Protein AF-A0AAW6KLT9-F1 (afdb_monomer_lite)

Foldseek 3Di:
DVVVVVVVVVVVVVVVVVVVVDDDDDDDDDDPPPPPPVPDDDDDQPDDFPDCPPVPGDDPSSVVVNVVVDDDPDDPPD

Secondary structure (DSSP, 8-state):
-HHHHHHHHHHHHHHHHHHHHS-----------------------SS--S-SSTTT--SHHHHHHHHHH---SS-TT-

Structure (mmCIF, N/CA/C/O backbone):
data_AF-A0AAW6KLT9-F1
#
_entry.id   AF-A0AAW6KLT9-F1
#
loop_
_atom_site.group_PDB
_atom_site.id
_atom_site.type_symbol
_atom_site.label_atom_id
_atom_site.label_alt_id
_atom_site.label_comp_id
_atom_site.label_asym_id
_atom_site.label_entity_id
_atom_site.label_seq_id
_atom_site.pdbx_PDB_ins_code
_atom_site.Cartn_x
_atom_site.Cartn_y
_atom_site.Cartn_z
_atom_site.occupancy
_atom_site.B_iso_or_equiv
_atom_site.auth_seq_id
_atom_site.auth_comp_id
_atom_site.auth_asym_id
_atom_site.auth_atom_id
_atom_site.pdbx_PDB_model_num
ATOM 1 N N . MET A 1 1 ? -24.859 1.434 53.146 1.00 51.81 1 MET A N 1
ATOM 2 C CA . MET A 1 1 ? -25.028 1.463 51.671 1.00 51.81 1 MET A CA 1
ATOM 3 C C . MET A 1 1 ? -24.623 2.788 50.998 1.00 51.81 1 MET A C 1
ATOM 5 O O . MET A 1 1 ?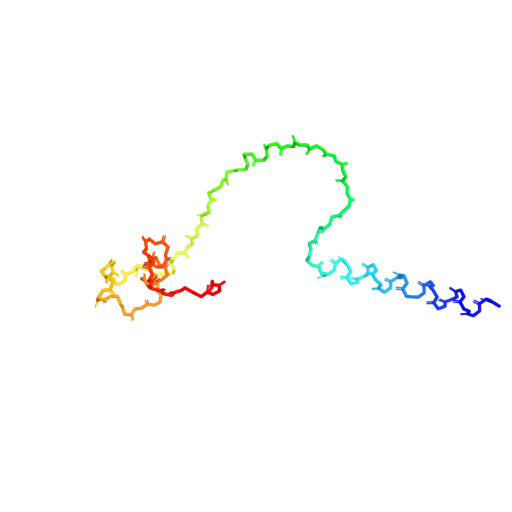 -24.325 2.766 49.814 1.00 51.81 1 MET A O 1
ATOM 9 N N . LYS A 1 2 ? -24.482 3.913 51.727 1.00 59.25 2 LYS A N 1
ATOM 10 C CA . LYS A 1 2 ? -24.079 5.231 51.173 1.00 59.25 2 LYS A CA 1
ATOM 11 C C . LYS A 1 2 ? -22.712 5.238 50.452 1.00 59.25 2 LYS A C 1
ATOM 13 O O . LYS A 1 2 ? -22.580 5.839 49.396 1.00 59.25 2 LYS A O 1
ATOM 18 N N . LYS A 1 3 ? -21.718 4.497 50.971 1.00 61.88 3 LYS A N 1
ATOM 19 C CA . LYS A 1 3 ? -20.392 4.350 50.331 1.00 61.88 3 LYS A CA 1
ATOM 20 C C . LYS A 1 3 ? -20.456 3.568 49.009 1.00 61.88 3 LYS A C 1
ATOM 22 O O . LYS A 1 3 ? -19.772 3.934 48.069 1.00 61.88 3 LYS A O 1
ATOM 27 N N . ARG A 1 4 ? -21.314 2.542 48.912 1.00 66.44 4 ARG A N 1
ATOM 28 C CA . ARG A 1 4 ? -21.500 1.723 47.694 1.00 66.44 4 ARG A CA 1
ATOM 29 C C . ARG A 1 4 ? -22.233 2.498 46.588 1.00 66.44 4 ARG A C 1
ATOM 31 O O . ARG A 1 4 ? -21.871 2.358 45.430 1.00 66.44 4 ARG A O 1
ATOM 38 N N . LEU A 1 5 ? -23.185 3.364 46.954 1.00 65.00 5 LEU A N 1
ATOM 39 C CA . LEU A 1 5 ? -23.852 4.279 46.013 1.00 65.00 5 LEU A CA 1
ATOM 40 C C . LEU A 1 5 ? -22.906 5.360 45.462 1.00 65.00 5 LEU A C 1
ATOM 42 O O . LEU A 1 5 ? -23.002 5.715 44.292 1.00 65.00 5 LEU A O 1
ATOM 46 N N . SER A 1 6 ? -21.967 5.843 46.283 1.00 71.00 6 SER A N 1
ATOM 47 C CA . SER A 1 6 ? -20.947 6.812 45.852 1.00 71.00 6 SER A CA 1
ATOM 48 C C . SER A 1 6 ? -20.026 6.238 44.765 1.00 71.00 6 SER A C 1
ATOM 50 O O . SER A 1 6 ? -19.785 6.886 43.749 1.00 71.00 6 SER A O 1
ATOM 52 N N . PHE A 1 7 ? -19.594 4.978 44.914 1.00 74.06 7 PHE A N 1
ATOM 53 C CA . PHE A 1 7 ? -18.799 4.293 43.886 1.00 74.06 7 PHE A CA 1
ATOM 54 C C . PHE A 1 7 ? -19.571 4.071 42.574 1.00 74.06 7 PHE A C 1
ATOM 56 O O . PHE A 1 7 ? -18.980 4.184 41.504 1.00 74.06 7 PHE A O 1
ATOM 63 N N . ILE A 1 8 ? -20.885 3.817 42.642 1.00 76.69 8 ILE A N 1
ATOM 64 C CA . ILE A 1 8 ? -21.747 3.697 41.453 1.00 76.69 8 ILE A CA 1
ATOM 65 C C . ILE A 1 8 ? -21.837 5.029 40.687 1.00 76.69 8 ILE A C 1
ATOM 67 O O . ILE A 1 8 ? -21.741 5.037 39.463 1.00 76.69 8 ILE A O 1
ATOM 71 N N . SER A 1 9 ? -21.970 6.154 41.399 1.00 76.75 9 SER A N 1
ATOM 72 C CA . SER A 1 9 ? -22.054 7.490 40.789 1.00 76.75 9 SER A CA 1
ATOM 73 C C . SER A 1 9 ? -20.748 7.883 40.086 1.00 76.75 9 SER A C 1
ATOM 75 O O . SER A 1 9 ? -20.762 8.369 38.957 1.00 76.75 9 SER A O 1
ATOM 77 N N . LEU A 1 10 ? -19.602 7.588 40.710 1.00 79.06 10 LEU A N 1
ATOM 78 C CA . LEU A 1 10 ? -18.287 7.886 40.138 1.00 79.06 10 LEU A CA 1
ATOM 79 C C . LEU A 1 10 ? -17.993 7.069 38.868 1.00 79.06 10 LEU A C 1
ATOM 81 O O . LEU A 1 10 ? -17.435 7.604 37.912 1.00 79.06 10 LEU A O 1
ATOM 85 N N . MET A 1 11 ? -18.401 5.796 38.830 1.00 76.69 11 MET A N 1
ATOM 86 C CA . MET A 1 11 ? -18.273 4.954 37.633 1.00 76.69 11 MET A CA 1
ATOM 87 C C . MET A 1 11 ? -19.151 5.442 36.477 1.00 76.69 11 MET A C 1
ATOM 89 O O . MET A 1 11 ? -18.709 5.426 35.331 1.00 76.69 11 MET A O 1
ATOM 93 N N . LEU A 1 12 ? -20.361 5.928 36.766 1.00 78.31 12 LEU A N 1
ATOM 94 C CA . LEU A 1 12 ? -21.280 6.426 35.743 1.00 78.31 12 LEU A CA 1
ATOM 95 C C . LEU A 1 12 ? -20.710 7.659 35.022 1.00 78.31 12 LEU A C 1
ATOM 97 O O . LEU A 1 12 ? -20.712 7.728 33.795 1.00 78.31 12 LEU A O 1
ATOM 101 N N . ILE A 1 13 ? -20.143 8.604 35.773 1.00 78.44 13 ILE A N 1
ATOM 102 C CA . ILE A 1 13 ? -19.564 9.832 35.210 1.00 78.44 13 ILE A CA 1
ATOM 103 C C . ILE A 1 13 ? -18.331 9.512 34.351 1.00 78.44 13 ILE A C 1
ATOM 105 O O . ILE A 1 13 ? -18.162 10.084 33.275 1.00 78.44 13 ILE A O 1
ATOM 109 N N . PHE A 1 14 ? -17.507 8.548 34.775 1.00 75.56 14 PHE A N 1
ATOM 110 C CA . PHE A 1 14 ? -16.339 8.104 34.008 1.00 75.56 14 PHE A CA 1
ATOM 111 C C . PHE A 1 14 ? -16.719 7.484 32.659 1.00 75.56 14 PHE A C 1
ATOM 113 O O . PHE A 1 14 ? -16.041 7.723 31.661 1.00 75.56 14 PHE A O 1
ATOM 120 N N . THR A 1 15 ? -17.825 6.732 32.609 1.00 74.19 15 THR A N 1
ATOM 121 C CA . THR A 1 15 ? -18.318 6.170 31.346 1.00 74.19 15 THR A CA 1
ATOM 122 C C . THR A 1 15 ? -18.819 7.248 30.387 1.00 74.19 15 THR A C 1
ATOM 124 O O . THR A 1 15 ? -18.498 7.175 29.210 1.00 74.19 15 THR A O 1
ATOM 127 N N . LEU A 1 16 ? -19.504 8.300 30.861 1.00 72.81 16 LEU A N 1
ATOM 128 C CA . LEU A 1 16 ? -19.977 9.385 29.986 1.00 72.81 16 LEU A CA 1
ATOM 129 C C . LEU A 1 16 ? -18.831 10.178 29.340 1.00 72.81 16 LEU A C 1
ATOM 131 O O . LEU A 1 16 ? -18.928 10.547 28.171 1.00 72.81 16 LEU A O 1
ATOM 135 N N . VAL A 1 17 ? -17.746 10.429 30.078 1.00 75.00 17 VAL A N 1
ATOM 136 C CA . VAL A 1 17 ? -16.589 11.175 29.553 1.00 75.00 17 VAL A CA 1
ATOM 137 C C . VAL A 1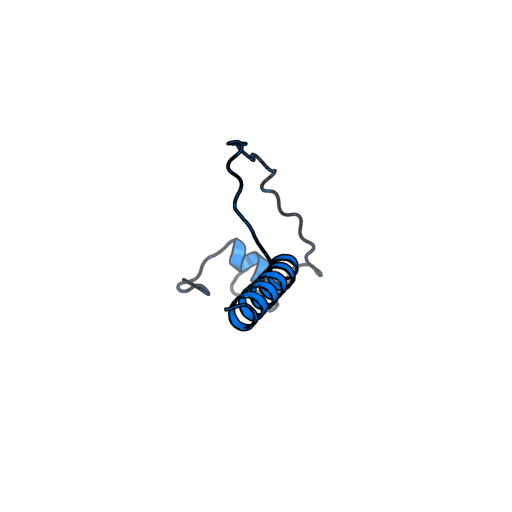 17 ? -15.817 10.351 28.515 1.00 75.00 17 VAL A C 1
ATOM 139 O O . VAL A 1 17 ? -15.381 10.900 27.504 1.00 75.00 17 VAL A O 1
ATOM 142 N N . LEU A 1 18 ? -15.702 9.030 28.705 1.00 70.69 18 LEU A N 1
ATOM 143 C CA . LEU A 1 18 ? -15.108 8.132 27.707 1.00 70.69 18 LEU A CA 1
ATOM 144 C C . LEU A 1 18 ? -15.980 8.003 26.447 1.00 70.69 18 LEU A C 1
ATOM 146 O O . LEU A 1 18 ? -15.446 8.045 25.341 1.00 70.69 18 LEU A O 1
ATOM 150 N N . SER A 1 19 ? -17.307 7.923 26.595 1.00 69.69 19 SER A N 1
ATOM 151 C CA . SER A 1 19 ? -18.255 7.843 25.470 1.00 69.69 19 SER A CA 1
ATOM 152 C C . SER A 1 19 ? -18.279 9.098 24.593 1.00 69.69 19 SER A C 1
ATOM 154 O O . SER A 1 19 ? -18.639 9.020 23.425 1.00 69.69 19 SER A O 1
ATOM 156 N N . ALA A 1 20 ? -17.905 10.262 25.133 1.00 66.31 20 ALA A N 1
ATOM 157 C CA . ALA A 1 20 ? -17.850 11.512 24.373 1.00 66.31 20 ALA A CA 1
ATOM 158 C C . ALA A 1 20 ? -16.537 11.693 23.584 1.00 66.31 20 ALA A C 1
ATOM 160 O O . ALA A 1 20 ? -16.494 12.487 22.647 1.00 66.31 20 ALA A O 1
ATOM 161 N N . CYS A 1 21 ? -15.476 10.958 23.940 1.00 68.94 21 CYS A N 1
ATOM 162 C CA . CYS A 1 21 ? -14.169 11.008 23.268 1.00 68.94 21 CYS A CA 1
ATOM 163 C C . CYS A 1 21 ? -13.875 9.738 22.435 1.00 68.94 21 CYS A C 1
ATOM 165 O O . CYS A 1 21 ? -12.924 9.700 21.656 1.00 68.94 21 CYS A O 1
ATOM 167 N N . GLY A 1 22 ? -14.709 8.702 22.570 1.00 57.94 22 GLY A N 1
ATOM 168 C CA . GLY A 1 22 ? -14.693 7.476 21.777 1.00 57.94 22 GLY A CA 1
ATOM 169 C C . GLY A 1 22 ? -15.761 7.494 20.684 1.00 57.94 22 GLY A C 1
ATOM 170 O O . GLY A 1 22 ? -16.930 7.246 20.938 1.00 57.94 22 GLY A O 1
ATOM 171 N N . PHE A 1 23 ? -15.332 7.803 19.465 1.00 58.97 23 PHE A N 1
ATOM 172 C CA . PHE A 1 23 ? -15.917 7.403 18.181 1.00 58.97 23 PHE A CA 1
ATOM 173 C C . PHE A 1 23 ? -17.118 6.408 18.224 1.00 58.97 23 PHE A C 1
ATOM 175 O O . PHE A 1 23 ? -16.919 5.209 18.396 1.00 58.97 23 PHE A O 1
ATOM 182 N N . GLY A 1 24 ? -18.336 6.912 17.941 1.00 49.97 24 GLY A N 1
ATOM 183 C CA . GLY A 1 24 ? -19.379 6.215 17.152 1.00 49.97 24 GLY A CA 1
ATOM 184 C C . GLY A 1 24 ? -20.582 5.550 17.865 1.00 49.97 24 GLY A C 1
ATOM 185 O O . GLY A 1 24 ? -20.454 4.430 18.331 1.00 49.97 24 GLY A O 1
ATOM 186 N N . SER A 1 25 ? -21.754 6.226 17.820 1.00 50.03 25 SER A N 1
ATOM 187 C CA . SER A 1 25 ? -23.184 5.777 17.706 1.00 50.03 25 SER A CA 1
ATOM 188 C C . SER A 1 25 ? -23.657 4.451 18.368 1.00 50.03 25 SER A C 1
ATOM 190 O O . SER A 1 25 ? -23.001 3.434 18.236 1.00 50.03 25 SER A O 1
ATOM 192 N N . SER A 1 26 ? -24.856 4.263 18.944 1.00 48.78 26 SER A N 1
ATOM 193 C CA . SER A 1 26 ? -26.168 4.899 18.755 1.00 48.78 26 SER A CA 1
ATOM 194 C C . SER A 1 26 ? -27.162 4.407 19.831 1.00 48.78 26 SER A C 1
ATOM 196 O O . SER A 1 26 ? -27.158 3.232 20.197 1.00 48.78 26 SER A O 1
ATOM 198 N N . SER A 1 27 ? -28.084 5.262 20.271 1.00 49.84 27 SER A N 1
ATOM 199 C CA . SER A 1 27 ? -29.424 4.861 20.732 1.00 49.84 27 SER A CA 1
ATOM 200 C C . SER A 1 27 ? -30.365 6.034 20.498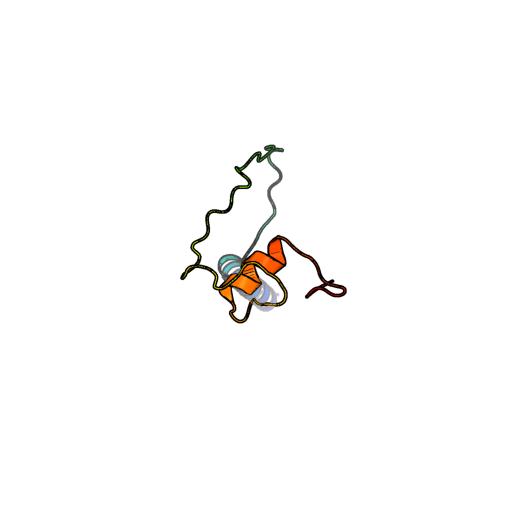 1.00 49.84 27 SER A C 1
ATOM 202 O O . SER A 1 27 ? -30.322 7.034 21.208 1.00 49.84 27 SER A O 1
ATOM 204 N N . GLY A 1 28 ? -31.165 5.915 19.443 1.00 45.12 28 GLY A N 1
ATOM 205 C CA . GLY A 1 28 ? -32.139 6.907 19.012 1.00 45.12 28 GLY A CA 1
ATOM 206 C C . GLY A 1 28 ? -32.828 6.414 17.747 1.00 45.12 28 GLY A C 1
ATOM 207 O O . GLY A 1 28 ? -32.336 6.641 16.645 1.00 45.12 28 GLY A O 1
ATOM 208 N N . ASP A 1 29 ? -33.924 5.679 17.928 1.00 57.88 29 ASP A N 1
ATOM 209 C CA . ASP A 1 29 ? -34.865 5.333 16.863 1.00 57.88 29 ASP A CA 1
ATOM 210 C C . ASP A 1 29 ? -35.557 6.6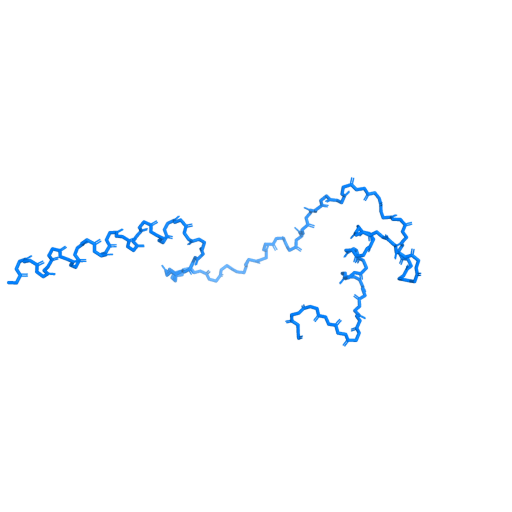12 16.368 1.00 57.88 29 ASP A C 1
ATOM 212 O O . ASP A 1 29 ? -36.011 7.431 17.169 1.00 57.88 29 ASP A O 1
ATOM 216 N N . GLY A 1 30 ? -35.581 6.822 15.052 1.00 46.84 30 GLY A N 1
ATOM 217 C CA . GLY A 1 30 ? -36.107 8.055 14.476 1.00 46.84 30 GLY A CA 1
ATOM 218 C C . GLY A 1 30 ? -35.703 8.290 13.029 1.00 46.84 30 GLY A C 1
ATOM 219 O O . GLY A 1 30 ? -34.877 9.149 12.733 1.00 46.84 30 GLY A O 1
ATOM 220 N N . GLY A 1 31 ? -36.358 7.574 12.117 1.00 38.88 31 GLY A N 1
ATOM 221 C CA . GLY A 1 31 ? -36.423 7.958 10.712 1.00 38.88 31 GLY A CA 1
ATOM 222 C C . GLY A 1 31 ? -35.527 7.128 9.809 1.00 38.88 31 GLY A C 1
ATOM 223 O O . GLY A 1 31 ? -34.326 7.359 9.688 1.00 38.88 31 GLY A O 1
ATOM 224 N N . LYS A 1 32 ? -36.177 6.237 9.062 1.00 52.09 32 LYS A N 1
ATOM 225 C CA . LYS A 1 32 ? -35.709 5.730 7.775 1.00 52.09 32 LYS A CA 1
ATOM 226 C C . LYS A 1 32 ? -35.582 6.919 6.809 1.00 52.09 32 LYS A C 1
ATOM 228 O O . LYS A 1 32 ? -36.437 7.143 5.961 1.00 52.09 32 LYS A O 1
ATOM 233 N N . LYS A 1 33 ? -34.551 7.747 6.981 1.00 50.53 33 LYS A N 1
ATOM 234 C CA . LYS A 1 33 ? -34.026 8.533 5.874 1.00 50.53 33 LYS A CA 1
ATOM 235 C C . LYS A 1 33 ? -33.272 7.525 5.037 1.00 50.53 33 LYS A C 1
ATOM 237 O O . LYS A 1 33 ? -32.224 7.041 5.455 1.00 50.53 33 LYS A O 1
ATOM 242 N N . ASP A 1 34 ? -33.828 7.211 3.874 1.00 53.97 34 ASP A N 1
ATOM 243 C CA . ASP A 1 34 ? -33.020 6.839 2.727 1.00 53.97 34 ASP A CA 1
ATOM 244 C C . ASP A 1 34 ? -31.987 7.954 2.559 1.00 53.97 34 ASP A C 1
ATOM 246 O O . ASP A 1 34 ? -32.212 8.956 1.878 1.00 53.97 34 ASP A O 1
ATOM 250 N N . SER A 1 35 ? -30.866 7.826 3.264 1.00 57.47 35 SER A N 1
ATOM 251 C CA . SER A 1 35 ? -29.673 8.600 3.010 1.00 57.47 35 SER A CA 1
ATOM 252 C C . SER A 1 35 ? -29.159 8.112 1.665 1.00 57.47 35 SER A C 1
ATOM 254 O O . SER A 1 35 ? -28.140 7.444 1.583 1.00 57.47 35 SER A O 1
ATOM 256 N N . LYS A 1 36 ? -29.824 8.539 0.584 1.00 60.44 36 LYS A N 1
ATOM 257 C CA . LYS A 1 36 ? -29.146 8.909 -0.658 1.00 60.44 36 LYS A CA 1
ATOM 258 C C . LYS A 1 36 ? -28.261 10.125 -0.362 1.00 60.44 36 LYS A C 1
ATOM 260 O O . LYS A 1 36 ? -28.403 11.190 -0.962 1.00 60.44 36 LYS A O 1
ATOM 265 N N . GLY A 1 37 ? -27.381 9.989 0.631 1.00 67.62 37 GLY A N 1
ATOM 266 C CA . GLY A 1 37 ? -26.187 10.797 0.703 1.00 67.62 37 GLY A CA 1
ATOM 267 C C . GLY A 1 37 ? -25.453 10.561 -0.606 1.00 67.62 37 GLY A C 1
ATOM 268 O O . GLY A 1 37 ? -25.518 9.477 -1.182 1.00 67.62 37 GLY A O 1
ATOM 269 N N . LYS A 1 38 ? -24.838 11.604 -1.149 1.00 77.19 38 LYS A N 1
ATOM 270 C CA . LYS A 1 38 ? -23.998 11.423 -2.326 1.00 77.19 38 LYS A CA 1
ATOM 271 C C . LYS A 1 38 ? -22.852 10.496 -1.911 1.00 77.19 38 LYS A C 1
ATOM 273 O O . LYS A 1 38 ? -21.980 10.938 -1.168 1.00 77.19 38 LYS A O 1
ATOM 278 N N . ASP A 1 39 ? -22.853 9.253 -2.393 1.00 86.75 39 ASP A N 1
ATOM 279 C CA . ASP A 1 39 ? -21.778 8.263 -2.202 1.00 86.75 39 ASP A CA 1
ATOM 280 C C . ASP A 1 39 ? -20.550 8.608 -3.067 1.00 86.75 39 ASP A C 1
ATOM 282 O O . ASP A 1 39 ? -19.968 7.780 -3.763 1.00 86.75 39 ASP A O 1
ATOM 286 N N . THR A 1 40 ? -20.184 9.888 -3.083 1.00 90.56 40 THR A N 1
ATOM 287 C CA . THR A 1 40 ? -19.066 10.430 -3.847 1.00 90.56 40 THR A CA 1
ATOM 288 C C . THR A 1 40 ? -17.969 10.827 -2.877 1.00 90.56 40 THR A C 1
ATOM 290 O O . THR A 1 40 ? -18.153 11.743 -2.072 1.00 90.56 40 THR A O 1
ATOM 293 N N . LEU A 1 41 ? -16.820 10.165 -2.979 1.00 90.31 41 LEU A N 1
ATOM 294 C CA . LEU A 1 41 ? -15.624 10.502 -2.220 1.00 90.31 41 LEU A CA 1
ATOM 295 C C . LEU A 1 41 ? -14.666 11.305 -3.107 1.00 90.31 41 LEU A C 1
ATOM 297 O O . LEU A 1 41 ? -14.109 10.772 -4.062 1.00 90.31 41 LEU A O 1
ATOM 301 N N . ASN A 1 42 ? -14.453 12.577 -2.766 1.00 93.06 42 ASN A N 1
ATOM 302 C CA . ASN A 1 42 ? -13.445 13.419 -3.409 1.00 93.06 42 ASN A CA 1
ATOM 303 C C . ASN A 1 42 ? -12.154 13.363 -2.589 1.00 93.06 42 ASN A C 1
ATOM 305 O O . ASN A 1 42 ? -12.127 13.813 -1.444 1.00 93.06 42 ASN A O 1
ATOM 309 N N . VAL A 1 43 ? -11.091 12.815 -3.170 1.00 92.31 43 VAL A N 1
ATOM 310 C CA . VAL A 1 43 ? -9.790 12.622 -2.514 1.00 92.31 43 VAL A CA 1
ATOM 311 C C . VAL A 1 43 ? -8.666 13.205 -3.359 1.00 92.31 43 VAL A C 1
ATOM 313 O O . VAL A 1 43 ? -8.691 13.122 -4.584 1.00 92.31 43 VAL A O 1
ATOM 316 N N . ASN A 1 44 ? -7.675 13.798 -2.692 1.00 93.38 44 ASN A N 1
ATOM 317 C CA . ASN A 1 44 ? -6.478 14.325 -3.339 1.00 93.38 44 ASN A CA 1
ATOM 318 C C . ASN A 1 44 ? -5.398 13.238 -3.426 1.00 93.38 44 ASN A C 1
ATOM 320 O O . ASN A 1 44 ? -4.996 12.683 -2.401 1.00 93.38 44 ASN A O 1
ATOM 324 N N . ILE A 1 45 ? -4.887 12.985 -4.630 1.00 90.06 45 ILE A N 1
ATOM 325 C CA . ILE A 1 45 ? -3.699 12.160 -4.849 1.00 90.06 45 ILE A CA 1
ATOM 326 C C . ILE A 1 45 ? -2.489 13.095 -4.973 1.00 90.06 45 ILE A C 1
ATOM 328 O O . ILE A 1 45 ? -2.372 13.862 -5.918 1.00 90.06 45 ILE A O 1
ATOM 332 N N . LYS A 1 46 ? -1.607 13.081 -3.965 1.00 89.56 46 LYS A N 1
ATOM 333 C CA . LYS A 1 46 ? -0.497 14.043 -3.776 1.00 89.56 46 LYS A CA 1
ATOM 334 C C . LYS A 1 46 ? 0.361 14.299 -5.033 1.00 89.56 46 LYS A C 1
ATOM 336 O O . LYS A 1 46 ? 0.924 15.381 -5.160 1.00 89.56 46 LYS A O 1
ATOM 341 N N . THR A 1 47 ? 0.506 13.301 -5.903 1.00 92.06 47 THR A N 1
ATOM 342 C CA . THR A 1 47 ? 1.248 13.358 -7.171 1.00 92.06 47 THR A CA 1
ATOM 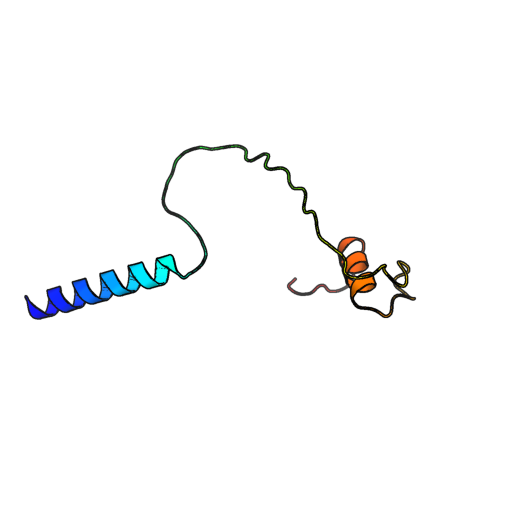343 C C . THR A 1 47 ? 0.524 12.526 -8.224 1.00 92.06 47 THR A C 1
ATOM 345 O O . THR A 1 47 ? -0.282 11.661 -7.876 1.00 92.06 47 THR A O 1
ATOM 348 N N . GLU A 1 48 ? 0.828 12.762 -9.498 1.00 93.81 48 GLU A N 1
ATOM 349 C CA . GLU A 1 48 ? 0.348 11.906 -10.580 1.00 93.81 48 GLU A CA 1
ATOM 350 C C . GLU A 1 48 ? 0.897 10.474 -10.431 1.00 93.81 48 GLU A C 1
ATOM 352 O O . GLU A 1 48 ? 2.046 10.305 -10.002 1.00 93.81 48 GLU A O 1
ATOM 357 N N . PRO A 1 49 ? 0.097 9.442 -10.759 1.00 92.88 49 PRO A N 1
ATOM 358 C CA . PRO A 1 49 ? 0.567 8.061 -10.784 1.00 92.88 49 PRO A CA 1
ATOM 359 C C . PRO A 1 49 ? 1.676 7.871 -11.827 1.00 92.88 49 PRO A C 1
ATOM 361 O O . PRO A 1 49 ? 1.558 8.350 -12.952 1.00 92.88 49 PRO A O 1
ATOM 364 N N . PHE A 1 50 ? 2.718 7.111 -11.488 1.00 92.44 50 PHE A N 1
ATOM 365 C CA . PHE A 1 50 ? 3.795 6.753 -12.415 1.00 92.44 50 PHE A CA 1
ATOM 366 C C . PHE A 1 50 ? 3.304 5.907 -13.602 1.00 92.44 50 PHE A C 1
ATOM 368 O O . PHE A 1 50 ? 3.667 6.164 -14.748 1.00 92.44 50 PHE A O 1
ATOM 375 N N . SER A 1 51 ? 2.499 4.871 -13.341 1.00 93.69 51 SER A N 1
ATOM 376 C CA . SER A 1 51 ? 1.943 3.998 -14.381 1.00 93.69 51 SER A CA 1
ATOM 377 C C . SER A 1 51 ? 0.708 3.259 -13.877 1.00 93.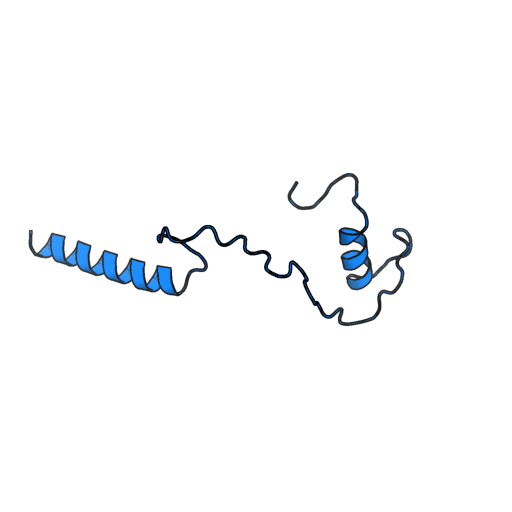69 51 SER A C 1
ATOM 379 O O . SER A 1 51 ? 0.714 2.708 -12.780 1.00 93.69 51 SER A O 1
ATOM 381 N N . LEU A 1 52 ? -0.335 3.177 -14.706 1.00 94.31 52 LEU A N 1
ATOM 382 C CA . LEU A 1 52 ? -1.534 2.370 -14.435 1.00 94.31 52 LEU A CA 1
ATOM 383 C C . LEU A 1 52 ? -1.437 0.945 -15.002 1.00 94.31 52 LEU A C 1
ATOM 385 O O . LEU A 1 52 ? -2.432 0.226 -15.050 1.00 94.31 52 LEU A O 1
ATOM 389 N N . HIS A 1 53 ? -0.250 0.521 -15.438 1.00 95.19 53 HIS A N 1
ATOM 390 C CA . HIS A 1 53 ? -0.000 -0.866 -15.800 1.00 95.19 53 HIS A CA 1
ATOM 391 C C . HIS A 1 53 ? 0.455 -1.643 -14.549 1.00 95.19 53 HIS A C 1
ATOM 393 O O . HIS A 1 53 ? 1.526 -1.333 -14.018 1.00 95.19 53 HIS A O 1
ATOM 399 N N . PRO A 1 54 ? -0.277 -2.682 -14.092 1.00 93.00 54 PRO A N 1
ATOM 400 C CA . PRO A 1 54 ? 0.046 -3.396 -12.853 1.00 93.00 54 PRO A CA 1
ATOM 401 C C . PRO A 1 54 ? 1.483 -3.932 -12.776 1.00 93.00 54 PRO A C 1
ATOM 403 O O . PRO A 1 54 ? 2.080 -3.926 -11.708 1.00 93.00 54 PRO A O 1
ATOM 406 N N . GLY A 1 55 ? 2.060 -4.354 -13.907 1.00 94.31 55 GLY A N 1
ATOM 407 C CA . GLY A 1 55 ? 3.441 -4.856 -13.971 1.00 94.31 55 GLY A CA 1
ATOM 408 C C . GLY A 1 55 ? 4.542 -3.786 -14.040 1.00 94.31 55 GLY A C 1
ATOM 409 O O . GLY A 1 55 ? 5.712 -4.144 -13.999 1.00 94.31 55 GLY A O 1
ATOM 410 N N . LEU A 1 56 ? 4.194 -2.502 -14.189 1.00 94.94 56 LEU A N 1
ATOM 411 C CA . LEU A 1 56 ? 5.159 -1.390 -14.286 1.00 94.94 56 LEU A CA 1
ATOM 412 C C . LEU A 1 56 ? 5.028 -0.378 -13.137 1.00 94.94 56 LEU A C 1
ATOM 414 O O . LEU A 1 56 ? 5.912 0.458 -12.958 1.00 94.94 56 LEU A O 1
ATOM 418 N N . ALA A 1 57 ? 3.937 -0.426 -12.371 1.00 93.44 57 ALA A N 1
ATOM 419 C CA . ALA A 1 57 ? 3.730 0.441 -11.220 1.00 93.44 57 ALA A CA 1
ATOM 420 C C . ALA A 1 57 ? 4.759 0.142 -10.116 1.00 93.44 57 ALA A C 1
ATOM 422 O O . ALA A 1 57 ? 4.878 -0.995 -9.664 1.00 93.44 57 ALA A O 1
ATOM 423 N N . ASN A 1 58 ? 5.488 1.171 -9.674 1.00 93.38 58 ASN A N 1
ATOM 424 C CA . ASN A 1 58 ? 6.571 1.038 -8.688 1.00 93.38 58 ASN A CA 1
ATOM 425 C C . ASN A 1 58 ? 6.500 2.096 -7.568 1.00 93.38 58 ASN A C 1
ATOM 427 O O . ASN A 1 58 ? 7.475 2.379 -6.879 1.00 93.38 58 ASN A O 1
ATOM 431 N N . ASP A 1 59 ? 5.341 2.720 -7.389 1.00 93.69 59 ASP A N 1
ATOM 432 C CA . ASP A 1 59 ? 5.102 3.739 -6.374 1.00 93.69 59 ASP A CA 1
ATOM 433 C C . ASP A 1 59 ? 3.773 3.493 -5.649 1.00 93.69 59 ASP A C 1
ATOM 435 O O . ASP A 1 59 ? 2.881 2.784 -6.126 1.00 93.69 59 ASP A O 1
ATOM 439 N N . SER A 1 60 ? 3.632 4.098 -4.470 1.00 93.25 60 SER A N 1
ATOM 440 C CA . SER A 1 60 ? 2.455 3.913 -3.623 1.00 93.25 60 SER A CA 1
ATOM 441 C C . SER A 1 60 ? 1.193 4.583 -4.169 1.00 93.25 60 SER A C 1
ATOM 443 O O . SER A 1 60 ? 0.097 4.121 -3.854 1.00 93.25 60 SER A O 1
ATOM 445 N N . VAL A 1 61 ? 1.307 5.632 -4.991 1.00 95.12 61 VAL A N 1
ATOM 446 C CA . VAL A 1 61 ? 0.140 6.331 -5.544 1.00 95.12 61 VAL A CA 1
ATOM 447 C C . VAL A 1 61 ? -0.489 5.507 -6.661 1.00 95.12 61 VAL A C 1
ATOM 449 O O . VAL A 1 61 ? -1.693 5.250 -6.613 1.00 95.12 61 VAL A O 1
ATOM 452 N N . SER A 1 62 ? 0.313 5.004 -7.602 1.00 94.56 62 SER A N 1
ATOM 453 C CA . SER A 1 62 ? -0.173 4.078 -8.633 1.00 94.56 62 SER A CA 1
ATOM 454 C C . SER A 1 62 ? -0.735 2.801 -8.020 1.00 94.56 62 SER A C 1
ATOM 456 O O . SER A 1 62 ? -1.817 2.363 -8.406 1.00 94.56 62 SER A O 1
ATOM 458 N N . ALA A 1 63 ? -0.058 2.234 -7.013 1.00 93.38 63 ALA A N 1
ATOM 459 C CA . ALA A 1 63 ? -0.550 1.049 -6.315 1.00 93.38 63 ALA A CA 1
ATOM 460 C C . ALA A 1 63 ? -1.906 1.296 -5.635 1.00 93.38 63 ALA A C 1
ATOM 462 O O . ALA A 1 63 ? -2.760 0.412 -5.640 1.00 93.38 63 ALA A O 1
ATOM 463 N N . ASN A 1 64 ? -2.136 2.489 -5.077 1.00 94.25 64 ASN A N 1
ATOM 464 C CA . ASN A 1 64 ? -3.414 2.823 -4.453 1.00 94.25 64 ASN A CA 1
ATOM 465 C C . ASN A 1 64 ? -4.562 2.845 -5.472 1.00 94.25 64 ASN A C 1
ATOM 467 O O . ASN A 1 64 ? -5.601 2.239 -5.230 1.00 94.25 64 ASN A O 1
ATOM 471 N N . VAL A 1 65 ? -4.348 3.470 -6.635 1.00 94.81 65 VAL A N 1
ATOM 472 C CA . VAL A 1 65 ? -5.340 3.473 -7.723 1.00 94.81 65 VAL A CA 1
ATOM 473 C C . VAL A 1 65 ? -5.576 2.054 -8.244 1.00 94.81 65 VAL A C 1
ATOM 475 O O . VAL A 1 65 ? -6.721 1.630 -8.387 1.00 94.81 65 VAL A O 1
ATOM 478 N N . LEU A 1 66 ? -4.504 1.288 -8.463 1.00 95.31 66 LEU A N 1
ATOM 479 C CA . LEU A 1 66 ? -4.583 -0.082 -8.972 1.00 95.31 66 LEU A CA 1
ATOM 480 C C . LEU A 1 66 ? -5.329 -1.029 -8.032 1.00 95.31 66 LEU A C 1
ATOM 482 O O . LEU A 1 66 ? -6.061 -1.887 -8.503 1.00 95.31 66 LEU A O 1
ATOM 486 N N . ARG A 1 67 ? -5.202 -0.864 -6.713 1.00 94.25 67 ARG A N 1
ATOM 487 C CA . ARG A 1 67 ? -5.939 -1.672 -5.725 1.00 94.25 67 ARG A CA 1
ATOM 488 C C . ARG A 1 67 ? -7.434 -1.359 -5.665 1.00 94.25 67 ARG A C 1
ATOM 490 O O . ARG A 1 67 ? -8.180 -2.123 -5.062 1.00 94.25 67 ARG A O 1
ATOM 497 N N . GLN A 1 68 ? -7.859 -0.235 -6.235 1.00 93.12 68 GLN A N 1
ATOM 498 C CA . GLN A 1 68 ? -9.269 0.125 -6.369 1.00 93.12 68 GLN A CA 1
ATOM 499 C C . GLN A 1 68 ? -9.873 -0.338 -7.698 1.00 93.12 68 GLN A C 1
ATOM 501 O O . GLN A 1 68 ? -11.088 -0.494 -7.777 1.00 93.12 68 GLN A O 1
ATOM 506 N N . THR A 1 69 ? -9.054 -0.558 -8.728 1.00 94.69 69 THR A N 1
ATOM 507 C CA . THR A 1 69 ? -9.515 -0.952 -10.069 1.00 94.69 69 THR A CA 1
ATOM 508 C C . THR A 1 69 ? -9.249 -2.418 -10.409 1.00 94.69 69 THR A C 1
ATOM 510 O O . THR A 1 69 ? -9.947 -2.975 -11.253 1.00 94.69 69 THR A O 1
ATOM 513 N N . PHE A 1 70 ? -8.288 -3.058 -9.741 1.00 94.81 70 PHE A N 1
ATOM 514 C CA . PHE A 1 70 ? -7.925 -4.465 -9.900 1.00 94.81 70 PHE A CA 1
ATOM 515 C C . PHE A 1 70 ? -7.896 -5.184 -8.546 1.00 94.81 70 PHE A C 1
ATOM 517 O O . PHE A 1 70 ? -7.648 -4.582 -7.501 1.00 94.81 70 PHE A O 1
ATOM 524 N N . GLU A 1 71 ? -8.086 -6.502 -8.578 1.00 94.19 71 GLU A N 1
ATOM 525 C CA . GLU A 1 71 ? -8.026 -7.376 -7.405 1.00 94.19 71 GLU A CA 1
ATOM 526 C C . GLU A 1 71 ? -7.047 -8.531 -7.669 1.00 94.19 71 GLU A C 1
ATOM 528 O O . GLU A 1 71 ? -6.973 -9.060 -8.780 1.00 94.19 71 GLU A O 1
ATOM 533 N N . GLY A 1 72 ? -6.243 -8.879 -6.662 1.00 92.75 72 GLY A N 1
ATOM 534 C CA . GLY A 1 72 ? -5.288 -9.989 -6.722 1.00 92.75 72 GLY A CA 1
ATOM 535 C C . GLY A 1 72 ? -5.866 -11.289 -6.157 1.00 92.75 72 GLY A C 1
ATOM 536 O O . GLY A 1 72 ? -7.004 -11.329 -5.701 1.00 92.75 72 GLY A O 1
ATOM 537 N N . LEU A 1 73 ? -5.055 -12.353 -6.129 1.00 95.25 73 LEU A N 1
ATOM 538 C CA . LEU A 1 73 ? -5.456 -13.647 -5.546 1.00 95.25 73 LEU A CA 1
ATOM 539 C C . LEU A 1 73 ? -5.772 -13.559 -4.047 1.00 95.25 73 LEU A C 1
ATOM 541 O O . LEU A 1 73 ? -6.569 -14.338 -3.534 1.00 95.25 73 LEU A O 1
ATOM 545 N N . THR A 1 74 ? -5.132 -12.625 -3.346 1.00 93.88 74 THR A N 1
ATOM 546 C CA . THR A 1 74 ? -5.384 -12.334 -1.938 1.00 93.88 74 THR A CA 1
ATOM 547 C C . THR A 1 74 ? -5.529 -10.832 -1.744 1.00 93.88 74 THR A C 1
ATOM 549 O O . THR A 1 74 ? -4.932 -10.024 -2.461 1.00 93.88 74 THR A O 1
ATOM 552 N N . THR A 1 75 ? -6.330 -10.448 -0.754 1.00 92.31 75 THR A N 1
ATOM 553 C CA . THR A 1 75 ? -6.548 -9.048 -0.387 1.00 92.31 75 THR A CA 1
ATOM 554 C C . THR A 1 75 ? -6.343 -8.859 1.103 1.00 92.31 75 THR A C 1
ATOM 556 O O . THR A 1 75 ? -6.600 -9.761 1.892 1.00 92.31 75 THR A O 1
ATOM 559 N N . ILE A 1 76 ? -5.911 -7.668 1.505 1.00 91.06 76 ILE A N 1
ATOM 560 C CA . ILE A 1 76 ? -5.732 -7.347 2.922 1.00 91.06 76 ILE A CA 1
ATOM 561 C C . ILE A 1 76 ? -7.104 -7.346 3.609 1.00 91.06 76 ILE A C 1
ATOM 563 O O . ILE A 1 76 ? -7.970 -6.559 3.235 1.00 91.06 76 ILE A O 1
ATOM 567 N N . GLY A 1 77 ? -7.279 -8.196 4.623 1.00 85.56 77 GLY A N 1
ATOM 568 C CA . GLY A 1 77 ? -8.474 -8.214 5.474 1.00 85.56 77 GLY A CA 1
ATOM 569 C C . GLY A 1 77 ? -9.653 -9.054 4.969 1.00 85.56 77 GLY A C 1
ATOM 570 O O . GLY A 1 77 ? -10.706 -8.994 5.601 1.00 85.56 77 GLY A O 1
ATOM 571 N N . LYS A 1 78 ? -9.492 -9.821 3.881 1.00 58.38 78 LYS A N 1
ATOM 572 C CA . LYS A 1 78 ? -10.395 -10.936 3.543 1.00 58.38 78 LYS A CA 1
ATOM 573 C C . LYS A 1 78 ? -9.748 -12.264 3.908 1.00 58.38 78 LYS A C 1
ATOM 575 O O . LYS A 1 78 ? -8.504 -12.346 3.794 1.00 58.38 78 LYS A O 1
#

Sequence (78 aa):
MKKRLSFISLMLIFTLVLSACGFGSSSGDGGKKDSKGKDTLNVNIKTEPFSLHPGLANDSVSANVLRQTFEGLTTIGK

Organism: NCBI:txid1648923

Radius of gyration: 24.02 Å; chains: 1; bounding box: 43×28×68 Å

pLDDT: mean 78.16, std 16.86, range [38.88, 95.31]